Protein AF-A0A941PSD3-F1 (afdb_monomer_lite)

pLDDT: mean 79.68, std 15.0, range [38.09, 94.5]

Secondary structure (DSSP, 8-state):
---------HHHHHHHHHHHHHHHHHHHHHHHHHHHHHHSHHHHHHHHHHHHHHH-TT--STHHHHHHHHHHHHHHHHHHHHHHHHHHHHHS--TTS---S--HHHHHHHHHHHHHHHHHHHHHHHHHHHHS--S-HHHHHHHHHHHHHHHHTT-

Foldseek 3Di:
DDPPPPPDPPVVVVLQVVLLCVQLVVLVVVLVVLLCLLPDPNSLVVLLVLQLLLQDPPPPDPSNCVSLVVLLVVLQVSLVVSLVSSLCSQQDADPVRGHDNDDPCSLVVSLVSSLSSLVSSLVSVVVSCVVPVSDDPVSSVVSVVSSVVSNVVSD

Structure (mmCIF, N/CA/C/O backbone):
data_AF-A0A941PSD3-F1
#
_entry.id   AF-A0A941PSD3-F1
#
loop_
_atom_site.group_PDB
_atom_site.id
_atom_site.type_symbol
_atom_site.label_atom_id
_atom_site.label_alt_id
_atom_site.label_comp_id
_atom_site.label_asym_id
_atom_site.label_entity_id
_atom_site.label_seq_id
_atom_site.pdbx_PDB_ins_code
_atom_site.Cartn_x
_atom_site.Cartn_y
_atom_site.Cartn_z
_atom_site.occupancy
_atom_site.B_iso_or_equiv
_atom_site.auth_seq_id
_atom_site.auth_comp_id
_atom_site.auth_asym_id
_atom_site.auth_atom_id
_atom_site.pdbx_PDB_model_num
ATOM 1 N N . MET A 1 1 ? 20.210 21.361 -30.876 1.00 40.38 1 MET A N 1
ATOM 2 C CA . MET A 1 1 ? 19.978 19.902 -30.832 1.00 40.38 1 MET A CA 1
ATOM 3 C C . MET A 1 1 ? 18.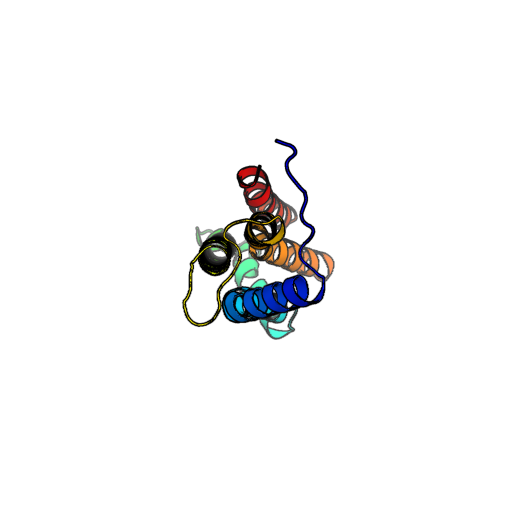615 19.694 -30.205 1.00 40.38 1 MET A C 1
ATOM 5 O O . MET A 1 1 ? 18.457 19.988 -29.030 1.00 40.38 1 MET A O 1
ATOM 9 N N . SER A 1 2 ? 17.621 19.346 -31.021 1.00 38.09 2 SER A N 1
ATOM 10 C CA . SER A 1 2 ? 16.266 19.055 -30.544 1.00 38.09 2 SER A CA 1
ATOM 11 C C . SER A 1 2 ? 16.310 17.797 -29.670 1.00 38.09 2 SER A C 1
ATOM 13 O O . SER A 1 2 ? 16.947 16.831 -30.098 1.00 38.09 2 SER A O 1
ATOM 15 N N . PRO A 1 3 ? 15.696 17.769 -28.476 1.00 47.09 3 PRO A N 1
ATOM 16 C CA . PRO A 1 3 ? 15.502 16.520 -27.768 1.00 47.09 3 PRO A CA 1
ATOM 17 C C . PRO A 1 3 ? 14.428 15.764 -28.548 1.00 47.09 3 PRO A C 1
ATOM 19 O O . PRO A 1 3 ? 13.251 16.113 -28.503 1.00 47.09 3 PRO A O 1
ATOM 22 N N . HIS A 1 4 ? 14.836 14.779 -29.343 1.00 43.97 4 HIS A N 1
ATOM 23 C CA . HIS A 1 4 ? 13.881 13.797 -29.821 1.00 43.97 4 HIS A CA 1
ATOM 24 C C . HIS A 1 4 ? 13.299 13.100 -28.589 1.00 43.97 4 HIS A C 1
ATOM 26 O O . HIS A 1 4 ? 13.976 12.317 -27.921 1.00 43.97 4 HIS A O 1
ATOM 32 N N . ASP A 1 5 ? 12.040 13.418 -28.292 1.00 48.59 5 ASP A N 1
ATOM 33 C CA . ASP A 1 5 ? 11.088 12.500 -27.676 1.00 48.59 5 ASP A CA 1
ATOM 34 C C . ASP A 1 5 ? 10.980 11.266 -28.586 1.00 48.59 5 ASP A C 1
ATOM 36 O O . ASP A 1 5 ? 10.014 11.080 -29.327 1.00 48.59 5 ASP A O 1
ATOM 40 N N . ASP A 1 6 ? 12.015 10.426 -28.574 1.00 49.94 6 ASP A N 1
ATOM 41 C CA . ASP A 1 6 ? 11.977 9.108 -29.187 1.00 49.94 6 ASP A CA 1
ATOM 42 C C . ASP A 1 6 ? 11.094 8.237 -28.297 1.00 49.94 6 ASP A C 1
ATOM 44 O O . ASP A 1 6 ? 11.550 7.520 -27.397 1.00 49.94 6 ASP A O 1
ATOM 48 N N . ALA A 1 7 ? 9.786 8.334 -28.532 1.00 56.53 7 ALA A N 1
ATOM 49 C CA . ALA A 1 7 ? 8.821 7.358 -28.072 1.00 56.53 7 ALA A CA 1
ATOM 50 C C . ALA A 1 7 ? 9.309 5.984 -28.547 1.00 56.53 7 ALA A C 1
ATOM 52 O O . ALA A 1 7 ? 9.211 5.640 -29.726 1.00 56.53 7 ALA A O 1
ATOM 53 N N . ARG A 1 8 ? 9.913 5.218 -27.627 1.00 59.81 8 ARG A N 1
ATOM 54 C CA . ARG A 1 8 ? 10.435 3.883 -27.926 1.00 59.81 8 ARG A CA 1
ATOM 55 C C . ARG A 1 8 ? 9.339 3.069 -28.611 1.00 59.81 8 ARG A C 1
ATOM 57 O O . ARG A 1 8 ? 8.188 3.127 -28.171 1.00 59.81 8 ARG A O 1
ATOM 64 N N . PRO A 1 9 ? 9.677 2.285 -29.646 1.00 66.31 9 PRO A N 1
ATOM 65 C CA . PRO A 1 9 ? 8.689 1.496 -30.363 1.00 66.31 9 PRO A CA 1
ATOM 66 C C . PRO A 1 9 ? 7.902 0.631 -29.369 1.00 66.31 9 PRO A C 1
ATOM 68 O O . PRO A 1 9 ? 8.488 0.001 -28.484 1.00 66.31 9 PRO A O 1
ATOM 71 N N . LEU A 1 10 ? 6.571 0.602 -29.515 1.00 62.09 10 LEU A N 1
ATOM 72 C CA . LEU A 1 10 ? 5.621 -0.064 -28.606 1.00 62.09 10 LEU A CA 1
ATOM 73 C C . LEU A 1 10 ? 6.066 -1.457 -28.101 1.00 62.09 10 LEU A C 1
ATOM 75 O O . LEU A 1 10 ? 5.900 -1.720 -26.908 1.00 62.09 10 LEU A O 1
ATOM 79 N N . PRO A 1 11 ? 6.683 -2.342 -28.917 1.00 73.06 11 PRO A N 1
ATOM 80 C CA . PRO A 1 11 ? 7.164 -3.643 -28.446 1.00 73.06 11 PRO A CA 1
ATOM 81 C C . PRO A 1 11 ? 8.196 -3.558 -27.310 1.00 73.06 11 PRO A C 1
ATOM 83 O O . PRO A 1 11 ? 8.239 -4.425 -26.441 1.00 73.06 11 PRO A O 1
ATOM 86 N N . HIS A 1 12 ? 9.031 -2.517 -27.298 1.00 74.50 12 HIS A N 1
ATOM 87 C CA . HIS A 1 12 ? 10.066 -2.325 -26.279 1.00 74.50 12 HIS A CA 1
ATOM 88 C C . HIS A 1 12 ? 9.468 -1.775 -24.981 1.00 74.50 12 HIS A C 1
ATOM 90 O O . HIS A 1 12 ? 9.864 -2.202 -23.900 1.00 74.50 12 HIS A O 1
ATOM 96 N N . ALA A 1 13 ? 8.457 -0.907 -25.082 1.00 72.56 13 ALA A N 1
ATOM 97 C CA . ALA A 1 13 ? 7.710 -0.423 -23.924 1.00 72.56 13 ALA A CA 1
ATOM 98 C C . ALA A 1 13 ? 6.980 -1.567 -23.194 1.00 72.56 13 ALA A C 1
ATOM 100 O O . ALA A 1 13 ? 7.014 -1.638 -21.966 1.00 72.56 13 ALA A O 1
ATOM 101 N N . TRP A 1 14 ? 6.386 -2.508 -23.938 1.00 79.00 14 TRP A N 1
ATOM 102 C CA . TRP A 1 14 ? 5.764 -3.708 -23.365 1.00 79.00 14 TRP A CA 1
ATOM 103 C C . TRP A 1 14 ? 6.774 -4.632 -22.681 1.00 79.00 14 TRP A C 1
ATOM 105 O O . TRP A 1 14 ? 6.524 -5.107 -21.572 1.00 79.00 14 TRP A O 1
ATOM 115 N N . ALA A 1 15 ? 7.931 -4.864 -23.304 1.00 82.12 15 ALA A N 1
ATOM 116 C CA . ALA A 1 15 ? 8.994 -5.665 -22.703 1.00 82.12 15 ALA A CA 1
ATOM 117 C C . ALA A 1 15 ? 9.525 -5.030 -21.404 1.00 82.12 15 ALA A C 1
ATOM 119 O O . ALA A 1 15 ? 9.693 -5.730 -20.404 1.00 82.12 15 ALA A O 1
ATOM 120 N N . ASP A 1 16 ? 9.731 -3.711 -21.387 1.00 82.06 16 ASP A N 1
ATOM 121 C CA . ASP A 1 16 ? 10.157 -2.971 -20.195 1.00 82.06 16 ASP A CA 1
ATOM 122 C C . ASP A 1 16 ? 9.085 -3.021 -19.089 1.00 82.06 16 ASP A C 1
ATOM 124 O O . ASP A 1 16 ? 9.412 -3.227 -17.918 1.00 82.06 16 ASP A O 1
ATOM 128 N N . ALA A 1 17 ? 7.799 -2.928 -19.443 1.00 81.44 17 ALA A N 1
ATOM 129 C CA . ALA A 1 17 ? 6.695 -3.074 -18.495 1.00 81.44 17 ALA A CA 1
ATOM 130 C C . ALA A 1 17 ? 6.649 -4.474 -17.861 1.00 81.44 17 ALA A C 1
ATOM 132 O O . ALA A 1 17 ? 6.508 -4.585 -16.644 1.00 81.44 17 ALA A O 1
ATOM 133 N N . LEU A 1 18 ? 6.833 -5.541 -18.649 1.00 85.38 18 LEU A N 1
ATOM 134 C CA . LEU A 1 18 ? 6.882 -6.915 -18.135 1.00 85.38 18 LEU A CA 1
ATOM 135 C C . LEU A 1 18 ? 8.086 -7.135 -17.216 1.00 85.38 18 LEU A C 1
ATOM 137 O O . LEU A 1 18 ? 7.933 -7.687 -16.129 1.00 85.38 18 LEU A O 1
ATOM 141 N N . ARG A 1 19 ? 9.277 -6.659 -17.600 1.00 86.00 19 ARG A N 1
ATOM 142 C CA . ARG A 1 19 ? 10.481 -6.742 -16.754 1.00 86.00 19 ARG A CA 1
ATOM 143 C C . ARG A 1 19 ? 10.296 -5.977 -15.447 1.00 86.00 19 ARG A C 1
ATOM 145 O O . ARG A 1 19 ? 10.628 -6.497 -14.385 1.00 86.00 19 ARG A O 1
ATOM 152 N N . GLY A 1 20 ? 9.735 -4.769 -15.518 1.00 84.88 20 GLY A N 1
ATOM 153 C CA . GLY A 1 20 ? 9.362 -3.981 -14.345 1.00 84.88 20 GLY A CA 1
ATOM 154 C C . GLY A 1 20 ? 8.362 -4.722 -13.459 1.00 84.88 20 GLY A C 1
ATOM 155 O O . GLY A 1 20 ? 8.574 -4.817 -12.254 1.00 84.88 20 GLY A O 1
ATOM 156 N N . GLY A 1 21 ? 7.327 -5.316 -14.054 1.00 85.44 21 GLY A N 1
ATOM 157 C CA . GLY A 1 21 ? 6.324 -6.118 -13.355 1.00 85.44 21 GLY A CA 1
ATOM 158 C C . GLY A 1 21 ? 6.924 -7.323 -12.628 1.00 85.44 21 GLY A C 1
ATOM 159 O O . GLY A 1 21 ? 6.668 -7.501 -11.441 1.00 85.44 21 GLY A O 1
ATOM 160 N N . VAL A 1 22 ? 7.783 -8.100 -13.296 1.00 88.25 22 VAL A N 1
ATOM 161 C CA . VAL A 1 22 ? 8.476 -9.254 -12.694 1.00 88.25 22 VAL A CA 1
ATOM 162 C C . VAL A 1 22 ? 9.335 -8.819 -11.510 1.00 88.25 22 VAL A C 1
ATOM 164 O O . VAL A 1 22 ? 9.268 -9.425 -10.443 1.00 88.25 22 VAL A O 1
ATOM 167 N N . ARG A 1 23 ? 10.108 -7.738 -11.661 1.00 88.50 23 ARG A N 1
ATOM 168 C CA . ARG A 1 23 ? 10.941 -7.213 -10.571 1.00 88.50 23 ARG A CA 1
ATOM 169 C C . ARG A 1 23 ? 10.097 -6.757 -9.380 1.00 88.50 23 ARG A C 1
ATOM 171 O O . ARG A 1 23 ? 10.475 -6.993 -8.240 1.00 88.50 23 ARG A O 1
ATOM 178 N N . LEU A 1 24 ? 8.944 -6.146 -9.635 1.00 90.75 24 LEU A N 1
ATOM 179 C CA . LEU A 1 24 ? 8.031 -5.649 -8.605 1.00 90.75 24 LEU A CA 1
ATOM 180 C C . LEU A 1 24 ? 7.096 -6.711 -8.025 1.00 90.75 24 LEU A C 1
ATOM 182 O O . LEU A 1 24 ? 6.319 -6.399 -7.122 1.00 90.75 24 LEU A O 1
ATOM 186 N N . MET A 1 25 ? 7.156 -7.952 -8.505 1.00 92.25 25 MET A N 1
ATOM 187 C CA . MET A 1 25 ? 6.226 -8.999 -8.095 1.00 92.25 25 MET A CA 1
ATOM 188 C C . MET A 1 25 ? 6.211 -9.183 -6.575 1.00 92.25 25 MET A C 1
ATOM 190 O O . MET A 1 25 ? 5.138 -9.254 -5.991 1.00 92.25 25 MET A O 1
ATOM 194 N N . PHE A 1 26 ? 7.378 -9.182 -5.924 1.00 90.56 26 PHE A N 1
ATOM 195 C CA . PHE A 1 26 ? 7.470 -9.314 -4.469 1.00 90.56 26 PHE A CA 1
ATOM 196 C C . PHE A 1 26 ? 6.824 -8.141 -3.703 1.00 90.56 26 PHE A C 1
ATOM 198 O O . PHE A 1 26 ? 5.880 -8.394 -2.954 1.00 90.56 26 PHE A O 1
ATOM 205 N N . PRO A 1 27 ? 7.244 -6.867 -3.882 1.00 92.44 27 PRO A N 1
ATOM 206 C CA . PRO A 1 27 ? 6.634 -5.754 -3.151 1.00 92.44 27 PRO A CA 1
ATOM 207 C C . PRO A 1 27 ? 5.133 -5.597 -3.439 1.00 92.44 27 PRO A C 1
ATOM 209 O O . PRO A 1 27 ? 4.363 -5.280 -2.531 1.00 92.44 27 PRO A O 1
ATOM 212 N N . LEU A 1 28 ? 4.693 -5.860 -4.675 1.00 93.00 28 LEU A N 1
ATOM 213 C CA . LEU A 1 28 ? 3.272 -5.835 -5.023 1.00 93.00 28 LEU A CA 1
ATOM 214 C C . LEU A 1 28 ? 2.506 -6.991 -4.374 1.00 93.00 28 LEU A C 1
ATOM 216 O O . LEU A 1 28 ? 1.426 -6.766 -3.836 1.00 93.00 28 LEU A O 1
ATOM 220 N N . ALA A 1 29 ? 3.062 -8.205 -4.362 1.00 93.62 29 ALA A N 1
ATOM 221 C CA . ALA A 1 29 ? 2.446 -9.349 -3.699 1.00 93.62 29 ALA A CA 1
ATOM 222 C C . ALA A 1 29 ? 2.282 -9.109 -2.194 1.00 93.62 29 ALA A C 1
ATOM 224 O O . ALA A 1 29 ? 1.227 -9.423 -1.652 1.00 93.62 29 ALA A O 1
ATOM 225 N N . SER A 1 30 ? 3.264 -8.496 -1.524 1.00 93.25 30 SER A N 1
ATOM 226 C CA . SER A 1 30 ? 3.145 -8.134 -0.105 1.00 93.25 30 SER A CA 1
ATOM 227 C C . SER A 1 30 ? 1.990 -7.161 0.153 1.00 93.25 30 SER A C 1
ATOM 229 O O . SER A 1 30 ? 1.232 -7.350 1.104 1.00 93.25 30 SER A O 1
ATOM 231 N N . LEU A 1 31 ? 1.811 -6.149 -0.706 1.00 93.12 31 LEU A N 1
ATOM 232 C CA . LEU A 1 31 ? 0.677 -5.224 -0.605 1.00 93.12 31 LEU A CA 1
ATOM 233 C C . LEU A 1 31 ? -0.659 -5.914 -0.879 1.00 93.12 31 LEU A C 1
ATOM 235 O O . LEU A 1 31 ? -1.612 -5.715 -0.130 1.00 93.12 31 LEU A O 1
ATOM 239 N N . LEU A 1 32 ? -0.739 -6.727 -1.933 1.00 94.25 32 LEU A N 1
ATOM 240 C CA . LEU A 1 32 ? -1.956 -7.460 -2.279 1.00 94.25 32 LEU A CA 1
ATOM 241 C C . LEU A 1 32 ? -2.348 -8.442 -1.177 1.00 94.25 32 LEU A C 1
ATOM 243 O O . LEU A 1 32 ? -3.527 -8.554 -0.856 1.00 94.25 32 LEU A O 1
ATOM 247 N N . LEU A 1 33 ? -1.369 -9.109 -0.567 1.00 94.50 33 LEU A N 1
ATOM 248 C CA . LEU A 1 33 ? -1.589 -10.002 0.561 1.00 94.50 33 LEU A CA 1
ATOM 249 C C . LEU A 1 33 ? -2.081 -9.229 1.786 1.00 94.50 33 LEU A C 1
ATOM 251 O O . LEU A 1 33 ? -3.062 -9.647 2.393 1.00 94.50 33 LEU A O 1
ATOM 255 N N . LEU A 1 34 ? -1.485 -8.075 2.110 1.00 92.56 34 LEU A N 1
ATOM 256 C CA . LEU A 1 34 ? -2.000 -7.201 3.167 1.00 92.56 34 LEU A CA 1
ATOM 257 C C . LEU A 1 34 ? -3.458 -6.803 2.896 1.00 92.56 34 LEU A C 1
ATOM 259 O O . LEU A 1 34 ? -4.303 -6.950 3.774 1.00 92.56 34 LEU A O 1
ATOM 263 N N . ILE A 1 35 ? -3.762 -6.312 1.691 1.00 92.81 35 ILE A N 1
ATOM 264 C CA . ILE A 1 35 ? -5.118 -5.904 1.300 1.00 92.81 35 ILE A CA 1
ATOM 265 C C . ILE A 1 35 ? -6.075 -7.095 1.427 1.00 92.81 35 ILE A C 1
ATOM 267 O O . ILE A 1 35 ? -7.109 -6.992 2.084 1.00 92.81 35 ILE A O 1
ATOM 271 N N . GLY A 1 36 ? -5.713 -8.246 0.863 1.00 93.31 36 GLY A N 1
ATOM 272 C CA . GLY A 1 36 ? -6.501 -9.472 0.950 1.00 93.31 36 GLY A CA 1
ATOM 273 C C . GLY A 1 36 ? -6.777 -9.880 2.395 1.00 93.31 36 GLY A C 1
ATOM 274 O O . GLY A 1 36 ? -7.918 -10.188 2.73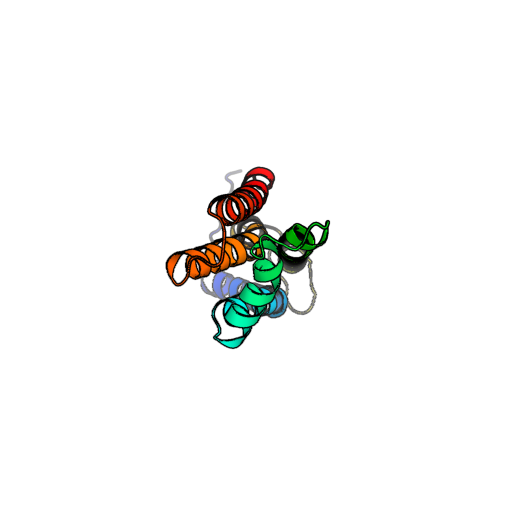5 1.00 93.31 36 GLY A O 1
ATOM 275 N N . LEU A 1 37 ? -5.770 -9.804 3.270 1.00 92.12 37 LEU A N 1
ATOM 276 C CA . LEU A 1 37 ? -5.929 -10.073 4.696 1.00 92.12 37 LEU A CA 1
ATOM 277 C C . LEU A 1 37 ? -6.882 -9.067 5.347 1.00 92.12 37 LEU A C 1
ATOM 279 O O . LEU A 1 37 ? -7.868 -9.503 5.936 1.00 92.12 37 LEU A O 1
ATOM 283 N N . ILE A 1 38 ? -6.664 -7.758 5.188 1.00 90.69 38 ILE A N 1
ATOM 284 C CA . ILE A 1 38 ? -7.512 -6.693 5.761 1.00 90.69 38 ILE A CA 1
ATOM 285 C C . ILE A 1 38 ? -8.991 -6.901 5.417 1.00 90.69 38 ILE A C 1
ATOM 287 O O . ILE A 1 38 ? -9.853 -6.733 6.280 1.00 90.69 38 ILE A O 1
ATOM 291 N N . TYR A 1 39 ? -9.291 -7.279 4.172 1.00 88.19 39 TYR A N 1
ATOM 292 C CA . TYR A 1 39 ? -10.667 -7.440 3.696 1.00 88.19 39 TYR A CA 1
ATOM 293 C C . TYR A 1 39 ? -11.228 -8.861 3.855 1.00 88.19 39 TYR A C 1
ATOM 295 O O . TYR A 1 39 ? -12.431 -9.072 3.671 1.00 88.19 39 TYR A O 1
ATOM 303 N N . SER A 1 40 ? -10.407 -9.833 4.257 1.00 93.12 40 SER A N 1
ATOM 304 C CA . SER A 1 40 ? -10.870 -11.179 4.602 1.00 93.12 40 SER A CA 1
ATOM 305 C C . SER A 1 40 ? -11.720 -11.178 5.882 1.00 93.12 40 SER A C 1
ATOM 307 O O . SER A 1 40 ? -11.712 -10.231 6.671 1.00 93.12 40 SER A O 1
ATOM 309 N N . ALA A 1 41 ? -12.486 -12.248 6.117 1.00 88.94 41 ALA A N 1
ATOM 310 C CA . ALA A 1 41 ? -13.200 -12.414 7.387 1.00 88.94 41 ALA A CA 1
ATOM 311 C C . ALA A 1 41 ? -12.219 -12.468 8.573 1.00 88.94 41 ALA A C 1
ATOM 313 O O . ALA A 1 41 ? -12.363 -11.699 9.519 1.00 88.94 41 ALA A O 1
ATOM 314 N N . GLN A 1 42 ? -11.171 -13.287 8.451 1.00 88.75 42 GLN A N 1
ATOM 315 C CA . GLN A 1 42 ? -10.169 -13.484 9.496 1.00 88.75 42 GLN A CA 1
ATOM 316 C C . GLN A 1 42 ? -9.390 -12.204 9.812 1.00 88.75 42 GLN A C 1
ATOM 318 O O . GLN A 1 42 ? -9.234 -11.849 10.976 1.00 88.75 42 GLN A O 1
ATOM 323 N N . GLY A 1 43 ? -8.930 -11.465 8.801 1.00 86.88 43 GLY A N 1
ATOM 324 C CA . GLY A 1 43 ? -8.199 -10.224 9.051 1.00 86.88 43 GLY A CA 1
ATOM 325 C C . GLY A 1 43 ? -9.082 -9.109 9.606 1.00 86.88 43 GLY A C 1
ATOM 326 O O . GLY A 1 43 ? -8.605 -8.326 10.420 1.00 86.88 43 GLY A O 1
ATOM 327 N N . ARG A 1 44 ? -10.385 -9.078 9.289 1.00 87.12 44 ARG A N 1
ATOM 328 C CA . ARG A 1 44 ? -11.332 -8.182 9.977 1.00 87.12 44 ARG A CA 1
ATOM 329 C C . ARG A 1 44 ? -11.527 -8.543 11.446 1.00 87.12 44 ARG A C 1
ATOM 331 O O . ARG A 1 44 ? -11.763 -7.640 12.244 1.00 87.12 44 ARG A O 1
ATOM 338 N N . ASP A 1 45 ? -11.444 -9.819 11.808 1.00 86.38 45 ASP A N 1
ATOM 339 C CA . ASP A 1 45 ? -11.493 -10.246 13.208 1.00 86.38 45 ASP A CA 1
ATOM 340 C C . ASP A 1 45 ? -10.196 -9.900 13.950 1.00 86.38 45 ASP A C 1
ATOM 342 O O . ASP A 1 45 ? -10.265 -9.407 15.071 1.00 86.38 45 ASP A O 1
ATOM 346 N N . VAL A 1 46 ? -9.031 -10.038 13.305 1.00 85.00 46 VAL A N 1
ATOM 347 C CA . VAL A 1 46 ? -7.736 -9.594 13.858 1.00 85.00 46 VAL A CA 1
ATOM 348 C C . VAL A 1 46 ? -7.686 -8.077 14.024 1.00 85.00 46 VAL A C 1
ATOM 350 O O . VAL A 1 46 ? -7.318 -7.594 15.090 1.00 85.00 46 VAL A O 1
ATOM 353 N N . LEU A 1 47 ? -8.088 -7.314 13.003 1.00 86.06 47 LEU A N 1
ATOM 354 C CA . LEU A 1 47 ? -8.191 -5.856 13.095 1.00 86.06 47 LEU A CA 1
ATOM 355 C C . LEU A 1 47 ? -9.140 -5.458 14.221 1.00 86.06 47 LEU A C 1
ATOM 357 O O . LEU A 1 47 ? -8.830 -4.558 14.989 1.00 86.06 47 LEU A O 1
ATOM 361 N N . ARG A 1 48 ? -10.276 -6.151 14.355 1.00 81.00 48 ARG A N 1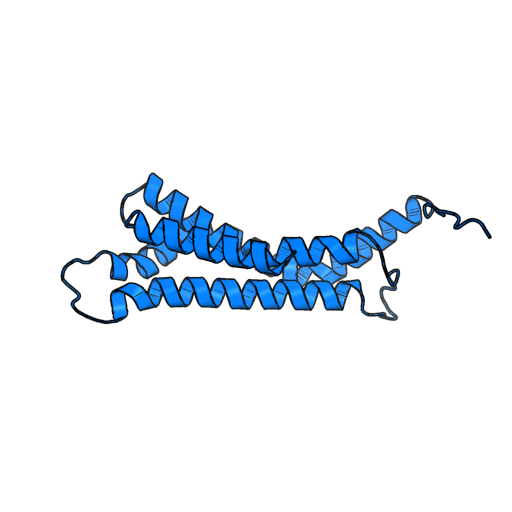
ATOM 362 C CA . ARG A 1 48 ? -11.184 -5.915 15.473 1.00 81.00 48 ARG A CA 1
ATOM 363 C C . ARG A 1 48 ? -10.496 -6.189 16.799 1.00 81.00 48 ARG A C 1
ATOM 365 O O . ARG A 1 48 ? -10.583 -5.320 17.640 1.00 81.00 48 ARG A O 1
ATOM 372 N N . ALA A 1 49 ? -9.810 -7.317 16.969 1.00 80.50 49 ALA A N 1
ATOM 373 C CA . ALA A 1 49 ? -9.107 -7.646 18.208 1.00 80.50 49 ALA A CA 1
ATOM 374 C C . ALA A 1 49 ? -8.047 -6.590 18.573 1.00 80.50 49 ALA A C 1
ATOM 376 O O . ALA A 1 49 ? -7.989 -6.135 19.711 1.00 80.50 49 ALA A O 1
ATOM 377 N N . LEU A 1 50 ? -7.264 -6.147 17.584 1.00 79.62 50 LEU A N 1
ATOM 378 C CA . LEU A 1 50 ? -6.206 -5.148 17.761 1.00 79.62 50 LEU A CA 1
ATOM 379 C C . LEU A 1 50 ? -6.726 -3.776 18.188 1.00 79.62 50 LEU A C 1
ATOM 381 O O . LEU A 1 50 ? -5.997 -3.048 18.855 1.00 79.62 50 LEU A O 1
ATOM 385 N N . VAL A 1 51 ? -7.947 -3.408 17.789 1.00 75.50 51 VAL A N 1
ATOM 386 C CA . VAL A 1 51 ? -8.528 -2.113 18.172 1.00 75.50 51 VAL A CA 1
ATOM 387 C C . VAL A 1 51 ? -9.662 -2.236 19.193 1.00 75.50 51 VAL A C 1
ATOM 389 O O . VAL A 1 51 ? -10.050 -1.247 19.795 1.00 75.50 51 VAL A O 1
ATOM 392 N N . SER A 1 52 ? -10.166 -3.435 19.490 1.00 65.06 52 SER A N 1
ATOM 393 C CA . SER A 1 52 ? -11.167 -3.641 20.542 1.00 65.06 52 SER A CA 1
ATOM 394 C C . SER A 1 52 ? -10.585 -3.462 21.938 1.00 65.06 52 SER A C 1
ATOM 396 O O . SER A 1 52 ? -11.325 -3.053 22.824 1.00 65.06 52 SER A O 1
ATOM 398 N N . ASP A 1 53 ? -9.276 -3.661 22.124 1.00 55.09 53 ASP A N 1
ATOM 399 C CA . ASP A 1 53 ? -8.586 -3.234 23.351 1.00 55.09 53 ASP A CA 1
ATOM 400 C C . ASP A 1 53 ? -8.613 -1.704 23.534 1.00 55.09 53 ASP A C 1
ATOM 402 O O . ASP A 1 53 ? -8.587 -1.226 24.665 1.00 55.09 53 ASP A O 1
ATOM 406 N N . ALA A 1 54 ? -8.763 -0.924 22.454 1.00 49.47 54 ALA A N 1
ATOM 407 C CA . ALA A 1 54 ? -8.992 0.523 22.522 1.00 49.47 54 ALA A CA 1
ATOM 408 C C . ALA A 1 54 ? -10.426 0.888 22.955 1.00 49.47 54 ALA A C 1
ATOM 410 O O . ALA A 1 54 ? -10.681 1.992 23.439 1.00 49.47 54 ALA A O 1
ATOM 411 N N . ALA A 1 55 ? -11.371 -0.046 22.799 1.00 44.12 55 ALA A N 1
ATOM 412 C CA . ALA A 1 55 ? -12.803 0.182 22.971 1.00 44.12 55 ALA A CA 1
ATOM 413 C C . ALA A 1 55 ? -13.366 -0.286 24.324 1.00 44.12 55 ALA A C 1
ATOM 415 O O . ALA A 1 55 ? -14.539 -0.023 24.597 1.00 44.12 55 ALA A O 1
ATOM 416 N N . ILE A 1 56 ? -12.581 -0.960 25.179 1.00 47.38 56 ILE A N 1
ATOM 417 C CA . ILE A 1 56 ? -13.027 -1.366 26.522 1.00 47.38 56 ILE A CA 1
ATOM 418 C C . ILE A 1 56 ? -12.899 -0.165 27.478 1.00 47.38 56 ILE A C 1
ATOM 420 O O . ILE A 1 56 ? -11.783 0.193 27.852 1.00 47.38 56 ILE A O 1
ATOM 424 N N . PRO A 1 57 ? -14.008 0.427 27.970 1.00 45.47 57 PRO A N 1
ATOM 425 C CA . PRO A 1 57 ? -13.970 1.636 28.805 1.00 45.47 57 PRO A CA 1
ATOM 426 C C . PRO A 1 57 ? -13.384 1.425 30.214 1.00 45.47 57 PRO A C 1
ATOM 428 O O . PRO A 1 57 ? -13.348 2.362 31.005 1.00 45.47 57 PRO A O 1
ATOM 431 N N . GLN A 1 58 ? -12.974 0.198 30.556 1.00 44.00 58 GLN A N 1
ATOM 432 C CA . GLN A 1 58 ? -12.491 -0.196 31.886 1.00 44.00 58 GLN A CA 1
ATOM 433 C C . GLN A 1 58 ? -11.024 -0.651 31.916 1.00 44.00 58 GLN A C 1
ATOM 435 O O . GLN A 1 58 ? -10.495 -0.891 32.999 1.00 44.00 58 GLN A O 1
ATOM 440 N N . ALA A 1 59 ? -10.335 -0.728 30.772 1.00 44.94 59 ALA A N 1
ATOM 441 C CA . ALA A 1 59 ? -8.893 -0.955 30.760 1.00 44.94 59 ALA A CA 1
ATOM 442 C C . ALA A 1 59 ? -8.176 0.386 30.982 1.00 44.94 59 ALA A C 1
ATOM 444 O O . ALA A 1 59 ? -7.723 1.045 30.050 1.00 44.94 59 ALA A O 1
ATOM 445 N N . ALA A 1 60 ? -8.117 0.821 32.239 1.00 41.75 60 ALA A N 1
ATOM 446 C CA . ALA A 1 60 ? -7.220 1.883 32.669 1.00 41.75 60 ALA A CA 1
ATOM 447 C C . ALA A 1 60 ? -5.763 1.423 32.459 1.00 41.75 60 ALA A C 1
ATOM 449 O O . ALA A 1 60 ? -5.172 0.797 33.334 1.00 41.75 60 ALA A O 1
ATOM 450 N N . GLY A 1 61 ? -5.198 1.678 31.278 1.00 50.03 61 GLY A N 1
ATOM 451 C CA . GLY A 1 61 ? -3.797 1.383 30.983 1.00 50.03 61 GLY A CA 1
ATOM 452 C C . GLY A 1 61 ? -3.388 1.685 29.541 1.00 50.03 61 GLY A C 1
ATOM 453 O O . GLY A 1 61 ? -4.211 1.662 28.627 1.00 50.03 61 GLY A O 1
ATOM 454 N N . ASP A 1 62 ? -2.085 1.913 29.346 1.00 53.78 62 ASP A N 1
ATOM 455 C CA . ASP A 1 62 ? -1.384 2.226 28.083 1.00 53.78 62 ASP A CA 1
ATOM 456 C C . ASP A 1 62 ? -1.658 1.260 26.904 1.00 53.78 62 ASP A C 1
ATOM 458 O O . ASP A 1 62 ? -1.251 1.510 25.768 1.00 53.78 62 ASP A O 1
ATOM 462 N N . HIS A 1 63 ? -2.353 0.146 27.138 1.00 51.69 63 HIS A N 1
ATOM 463 C CA . HIS A 1 63 ? -2.623 -0.900 26.150 1.00 51.69 63 HIS A CA 1
ATOM 464 C C . HIS A 1 63 ? -3.716 -0.535 25.135 1.00 51.69 63 HIS A C 1
ATOM 466 O O . HIS A 1 63 ? -3.654 -1.009 24.002 1.00 51.69 63 HIS A O 1
ATOM 472 N N . ALA A 1 64 ? -4.639 0.372 25.479 1.00 53.62 64 ALA A N 1
ATOM 473 C CA . ALA A 1 64 ? -5.725 0.798 24.590 1.00 53.62 64 ALA A CA 1
ATOM 474 C C . ALA A 1 64 ? -5.216 1.404 23.264 1.00 53.62 64 ALA A C 1
ATOM 476 O O . ALA A 1 64 ? -5.767 1.149 22.199 1.00 53.62 64 ALA A O 1
ATOM 477 N N . TYR A 1 65 ? -4.110 2.154 23.295 1.00 64.81 65 TYR A N 1
ATOM 478 C CA . TYR A 1 65 ? -3.511 2.735 22.086 1.00 64.81 65 TYR A CA 1
ATOM 479 C C . TYR A 1 65 ? -2.425 1.859 21.458 1.00 64.81 65 TYR A C 1
ATOM 481 O O . TYR A 1 65 ? -2.064 2.075 20.300 1.00 64.81 65 TYR A O 1
ATOM 489 N N . ALA A 1 66 ? -1.910 0.860 22.179 1.00 74.38 66 ALA A N 1
ATOM 490 C CA . ALA A 1 66 ? -0.778 0.058 21.732 1.00 74.38 66 ALA A CA 1
ATOM 491 C C . ALA A 1 66 ? -1.083 -0.708 20.434 1.00 74.38 66 ALA A C 1
ATOM 493 O O . ALA A 1 66 ? -0.253 -0.720 19.527 1.00 74.38 66 ALA A O 1
ATOM 494 N N . GLY A 1 67 ? -2.287 -1.279 20.304 1.00 80.75 67 GLY A N 1
ATOM 495 C CA . GLY A 1 67 ? -2.699 -2.023 19.108 1.00 80.75 67 GLY A CA 1
ATOM 496 C C . GLY A 1 67 ? -2.842 -1.143 17.862 1.00 80.75 67 GLY A C 1
ATOM 497 O O . GLY A 1 67 ? -2.324 -1.485 16.796 1.00 80.75 67 GLY A O 1
ATOM 498 N N . LEU A 1 68 ? -3.467 0.033 18.000 1.00 83.81 68 LEU A N 1
ATOM 499 C CA . LEU A 1 68 ? -3.583 0.999 16.904 1.00 83.81 68 LEU A CA 1
ATOM 500 C C . LEU A 1 68 ? -2.209 1.550 16.506 1.00 83.81 68 LEU A C 1
ATOM 502 O O . LEU A 1 68 ? -1.880 1.570 15.323 1.00 83.81 68 LEU A O 1
ATOM 506 N N . ILE A 1 69 ? -1.385 1.955 17.476 1.00 86.69 69 ILE A N 1
ATOM 507 C CA . ILE A 1 69 ? -0.030 2.463 17.218 1.00 86.69 69 ILE A CA 1
ATOM 508 C C . ILE A 1 69 ? 0.816 1.397 16.522 1.00 86.69 69 ILE A C 1
ATOM 510 O O . ILE A 1 69 ? 1.469 1.700 15.523 1.00 86.69 69 ILE A O 1
ATOM 514 N N . PHE A 1 70 ? 0.772 0.150 16.998 1.00 88.06 70 PHE A N 1
ATOM 515 C CA . PHE A 1 70 ? 1.466 -0.969 16.369 1.00 88.06 70 PHE A CA 1
ATOM 516 C C . PHE A 1 70 ? 1.027 -1.150 14.915 1.00 88.06 70 PHE A C 1
ATOM 518 O O . PHE A 1 70 ? 1.872 -1.262 14.028 1.00 88.06 70 PHE A O 1
ATOM 525 N N . LEU A 1 71 ? -0.280 -1.116 14.647 1.00 89.94 71 LEU A N 1
ATOM 526 C CA . LEU A 1 71 ? -0.819 -1.250 13.297 1.00 89.94 71 LEU A CA 1
ATOM 527 C C . LEU A 1 71 ? -0.365 -0.105 12.378 1.00 89.94 71 LEU A C 1
ATOM 529 O O . LEU A 1 71 ? 0.052 -0.349 11.243 1.00 89.94 71 LEU A O 1
ATOM 533 N N . LEU A 1 72 ? -0.402 1.140 12.863 1.00 90.75 72 LEU A N 1
ATOM 534 C CA . LEU A 1 72 ? 0.055 2.310 12.111 1.00 90.75 72 LEU A CA 1
ATOM 535 C C . LEU A 1 72 ? 1.564 2.236 11.834 1.00 90.75 72 LEU A C 1
ATOM 537 O O . LEU A 1 72 ? 1.981 2.432 10.689 1.00 90.75 72 LEU A O 1
ATOM 541 N N . ALA A 1 73 ? 2.371 1.862 12.827 1.00 91.44 73 ALA A N 1
ATOM 542 C CA . ALA A 1 73 ? 3.812 1.676 12.682 1.00 91.44 73 ALA A CA 1
ATOM 543 C C . ALA A 1 73 ? 4.155 0.538 11.706 1.00 91.44 73 ALA A C 1
ATOM 545 O O . ALA A 1 73 ? 4.986 0.719 10.816 1.00 91.44 73 ALA A O 1
ATOM 546 N N . ALA A 1 74 ? 3.475 -0.607 11.808 1.00 92.19 74 ALA A N 1
ATOM 547 C CA . ALA A 1 74 ? 3.642 -1.731 10.891 1.00 92.19 74 ALA A CA 1
ATOM 548 C C . ALA A 1 74 ? 3.258 -1.347 9.453 1.00 92.19 74 ALA A C 1
ATOM 550 O O . ALA A 1 74 ? 3.980 -1.673 8.509 1.00 92.19 74 ALA A O 1
ATOM 551 N N . SER A 1 75 ? 2.164 -0.594 9.281 1.00 94.12 75 SER A N 1
ATOM 552 C CA . SER A 1 75 ? 1.750 -0.090 7.968 1.00 94.12 75 SER A CA 1
ATOM 553 C C . SER A 1 75 ? 2.795 0.850 7.362 1.00 94.12 75 SER A C 1
ATOM 555 O O . SER A 1 75 ? 3.097 0.736 6.177 1.00 94.12 75 SER A O 1
ATOM 557 N N . ALA A 1 76 ? 3.403 1.720 8.175 1.00 92.50 76 ALA A N 1
ATOM 558 C CA . ALA A 1 76 ? 4.472 2.619 7.760 1.00 92.50 76 ALA A CA 1
ATOM 559 C C . ALA A 1 76 ? 5.742 1.863 7.368 1.00 92.50 76 ALA A C 1
ATOM 561 O O . ALA A 1 76 ? 6.302 2.133 6.306 1.00 92.50 76 ALA A O 1
ATOM 562 N N . ALA A 1 77 ? 6.166 0.895 8.185 1.00 94.00 77 ALA A N 1
ATOM 563 C CA . ALA A 1 77 ? 7.322 0.055 7.898 1.00 94.00 77 ALA A CA 1
ATOM 564 C C . ALA A 1 77 ? 7.147 -0.671 6.559 1.00 94.00 77 ALA A C 1
ATOM 566 O O . ALA A 1 77 ? 7.994 -0.536 5.678 1.00 94.00 77 ALA A O 1
ATOM 567 N N . LEU A 1 78 ? 6.006 -1.341 6.356 1.00 93.50 78 LEU A N 1
ATOM 568 C CA . LEU A 1 78 ? 5.706 -2.010 5.093 1.00 93.50 78 LEU A CA 1
ATOM 569 C C . LEU A 1 78 ? 5.696 -1.027 3.918 1.00 93.50 78 LEU A C 1
ATOM 571 O O . LEU A 1 78 ? 6.287 -1.313 2.880 1.00 93.50 78 LEU A O 1
ATOM 575 N N . SER A 1 79 ? 5.061 0.135 4.072 1.00 93.25 79 SER A N 1
ATOM 576 C CA . SER A 1 79 ? 4.994 1.139 3.007 1.00 93.25 79 SER A CA 1
ATOM 577 C C . SER A 1 79 ? 6.370 1.661 2.600 1.00 93.25 79 SER A C 1
ATOM 579 O O . SER A 1 79 ? 6.654 1.803 1.410 1.00 93.25 79 SER A O 1
ATOM 581 N N . LEU A 1 80 ? 7.242 1.929 3.576 1.00 92.06 80 LEU A N 1
ATOM 582 C CA . LEU A 1 80 ? 8.615 2.367 3.332 1.00 92.06 80 LEU A CA 1
ATOM 583 C C . LEU A 1 80 ? 9.444 1.256 2.688 1.00 92.06 80 LEU A C 1
ATOM 585 O O . LEU A 1 80 ? 10.161 1.528 1.725 1.00 92.06 80 LEU A O 1
ATOM 589 N N . SER A 1 81 ? 9.309 0.011 3.155 1.00 93.56 81 SER A N 1
ATOM 590 C CA . SER A 1 81 ? 9.967 -1.151 2.552 1.00 93.56 81 SER A CA 1
ATOM 591 C C . SER A 1 81 ? 9.541 -1.345 1.100 1.00 93.56 81 SER A C 1
ATOM 593 O O . SER A 1 81 ? 10.394 -1.478 0.227 1.00 93.56 81 SER A O 1
ATOM 595 N N . VAL A 1 82 ? 8.237 -1.303 0.818 1.00 93.44 82 VAL A N 1
ATOM 596 C CA . VAL A 1 82 ? 7.689 -1.444 -0.535 1.00 93.44 82 VAL A CA 1
ATOM 597 C C . VAL A 1 82 ? 8.150 -0.301 -1.432 1.00 93.44 82 VAL A C 1
ATOM 599 O O . VAL A 1 82 ? 8.589 -0.550 -2.554 1.00 93.44 82 VAL A O 1
ATOM 602 N N . TRP A 1 83 ? 8.090 0.942 -0.955 1.00 92.44 83 TRP A N 1
ATOM 603 C CA . TRP A 1 83 ? 8.568 2.105 -1.698 1.00 92.44 83 TRP A CA 1
ATOM 604 C C . TRP A 1 83 ? 10.049 1.993 -2.046 1.00 92.44 83 TRP A C 1
ATOM 606 O O . TRP A 1 83 ? 10.420 2.141 -3.212 1.00 92.44 83 TRP A O 1
ATOM 616 N N . TYR A 1 84 ? 10.889 1.715 -1.048 1.00 90.69 84 TYR A N 1
ATOM 617 C CA . TYR A 1 84 ? 12.332 1.645 -1.228 1.00 90.69 84 TYR A CA 1
ATOM 618 C C . TYR A 1 84 ? 12.726 0.473 -2.130 1.00 90.69 84 TYR A C 1
ATOM 620 O O . TYR A 1 84 ? 13.484 0.664 -3.081 1.00 90.69 84 TYR A O 1
ATOM 628 N N . ALA A 1 85 ? 12.141 -0.708 -1.904 1.00 91.25 85 ALA A N 1
ATOM 629 C CA . ALA A 1 85 ? 12.347 -1.874 -2.755 1.00 91.25 85 ALA A CA 1
ATOM 630 C C . ALA A 1 85 ? 11.920 -1.586 -4.197 1.00 91.25 85 ALA A C 1
ATOM 632 O O . ALA A 1 85 ? 12.692 -1.831 -5.117 1.00 91.25 85 ALA A O 1
ATOM 633 N N . SER A 1 86 ? 10.737 -1.003 -4.405 1.00 90.69 86 SER A N 1
ATOM 634 C CA . SER A 1 86 ? 10.233 -0.680 -5.745 1.00 90.69 86 SER A CA 1
ATOM 635 C C . SER A 1 86 ? 11.114 0.339 -6.458 1.00 90.69 86 SER A C 1
ATOM 637 O O . SER A 1 86 ? 11.412 0.173 -7.638 1.00 90.69 86 SER A O 1
ATOM 639 N N . ARG A 1 87 ? 11.579 1.373 -5.745 1.00 89.25 87 ARG A N 1
ATOM 640 C CA . ARG A 1 87 ? 12.512 2.363 -6.291 1.00 89.25 87 ARG A CA 1
ATOM 641 C C . ARG A 1 87 ? 13.806 1.690 -6.729 1.00 89.25 87 ARG A C 1
ATOM 643 O O . ARG A 1 87 ? 14.201 1.849 -7.876 1.00 89.25 87 ARG A O 1
ATOM 650 N N . TRP A 1 88 ? 14.422 0.908 -5.846 1.00 88.38 88 TRP A N 1
ATOM 651 C CA . TRP A 1 88 ? 15.670 0.215 -6.146 1.00 88.38 88 TRP A CA 1
ATOM 652 C C . TRP A 1 88 ? 15.509 -0.769 -7.311 1.00 88.38 88 TRP A C 1
ATOM 654 O O . TRP A 1 88 ? 16.277 -0.718 -8.265 1.00 88.38 88 TRP A O 1
ATOM 664 N N . LEU A 1 89 ? 14.467 -1.601 -7.294 1.00 89.56 89 LEU A N 1
ATOM 665 C CA . LEU A 1 89 ? 14.190 -2.601 -8.326 1.00 89.56 89 LEU A CA 1
ATOM 666 C C . LEU A 1 89 ? 13.895 -1.984 -9.694 1.00 89.56 89 LEU A C 1
ATOM 668 O O . LEU A 1 89 ? 14.213 -2.596 -10.707 1.00 89.56 89 LEU A O 1
ATOM 672 N N . LEU A 1 90 ? 13.309 -0.790 -9.762 1.00 87.25 90 LEU A N 1
ATOM 673 C CA . LEU A 1 90 ? 13.028 -0.124 -11.035 1.00 87.25 90 LEU A CA 1
ATOM 674 C C . LEU A 1 90 ? 14.214 0.668 -11.592 1.00 87.25 90 LEU A C 1
ATOM 676 O O . LEU A 1 90 ? 14.262 0.879 -12.800 1.00 87.25 90 LEU A O 1
ATOM 680 N N . THR A 1 91 ? 15.169 1.079 -10.752 1.00 83.38 91 THR A N 1
ATOM 681 C CA . THR A 1 91 ? 16.343 1.859 -11.185 1.00 83.38 91 THR A CA 1
ATOM 682 C C . THR A 1 91 ? 17.633 1.044 -11.263 1.00 83.38 91 THR A C 1
ATOM 684 O O . THR A 1 91 ? 18.575 1.453 -11.938 1.00 83.38 91 THR A O 1
ATOM 687 N N . ALA A 1 92 ? 17.713 -0.098 -10.575 1.00 82.19 92 ALA A N 1
ATOM 688 C CA . ALA A 1 92 ? 18.901 -0.941 -10.577 1.00 82.19 92 ALA A CA 1
ATOM 689 C C . ALA A 1 92 ? 19.128 -1.563 -11.961 1.00 82.19 92 ALA A C 1
ATOM 691 O O . ALA A 1 92 ? 18.227 -2.158 -12.564 1.00 82.19 92 ALA A O 1
ATOM 692 N N . GLN A 1 93 ? 20.360 -1.475 -12.453 1.00 80.19 93 GLN A N 1
ATOM 693 C CA . GLN A 1 93 ? 20.768 -2.185 -13.658 1.00 80.19 93 GLN A CA 1
ATOM 694 C C . GLN A 1 93 ? 21.061 -3.641 -13.289 1.00 80.19 93 GLN A C 1
ATOM 696 O O . GLN A 1 93 ? 21.999 -3.926 -12.552 1.00 80.19 93 GLN A O 1
ATOM 701 N N . MET A 1 94 ? 20.225 -4.564 -13.769 1.00 76.88 94 MET A N 1
ATOM 702 C CA . MET A 1 94 ? 20.403 -6.003 -13.561 1.00 76.88 94 MET A CA 1
ATOM 703 C C . MET A 1 94 ? 20.663 -6.648 -14.911 1.00 76.88 94 MET A C 1
ATOM 705 O O . MET A 1 94 ? 19.834 -6.517 -15.814 1.00 76.88 94 MET A O 1
ATOM 709 N N . ALA A 1 95 ? 21.779 -7.370 -15.022 1.00 74.00 95 ALA A N 1
ATOM 710 C CA . ALA A 1 95 ? 22.207 -8.014 -16.262 1.00 74.00 95 ALA A CA 1
ATOM 711 C C . ALA A 1 95 ? 21.123 -8.930 -16.863 1.00 74.00 95 ALA A C 1
ATOM 713 O O . ALA A 1 95 ? 20.962 -8.977 -18.077 1.00 74.00 95 ALA A O 1
ATOM 714 N N . ALA A 1 96 ? 20.330 -9.597 -16.016 1.00 72.44 96 ALA A N 1
ATOM 715 C CA . ALA A 1 96 ? 19.277 -10.513 -16.453 1.00 72.44 96 ALA A CA 1
ATOM 716 C C . ALA A 1 96 ? 17.989 -9.824 -16.957 1.00 72.44 96 ALA A C 1
ATOM 718 O O . ALA A 1 96 ? 17.213 -10.443 -17.679 1.00 72.44 96 ALA A O 1
ATOM 719 N N . LEU A 1 97 ? 17.716 -8.570 -16.573 1.00 73.69 97 LEU A N 1
ATOM 720 C CA . LEU A 1 97 ? 16.431 -7.901 -16.841 1.00 73.69 97 LEU A CA 1
ATOM 721 C C . LEU A 1 97 ? 16.611 -6.397 -17.110 1.00 73.69 97 LEU A C 1
ATOM 723 O O . LEU A 1 97 ? 16.000 -5.612 -16.395 1.00 73.69 97 LEU A O 1
ATOM 727 N N . PRO A 1 98 ? 17.442 -5.942 -18.060 1.00 78.06 98 PRO A N 1
ATOM 728 C CA . PRO A 1 98 ? 17.786 -4.523 -18.192 1.00 78.06 98 PRO A CA 1
ATOM 729 C C . PRO A 1 98 ? 16.543 -3.634 -18.356 1.00 78.06 98 PRO A C 1
ATOM 731 O O . PRO A 1 98 ? 15.619 -3.971 -19.104 1.00 78.06 98 PRO A O 1
ATOM 734 N N . LEU A 1 99 ? 16.539 -2.506 -17.639 1.00 77.88 99 LEU A N 1
ATOM 735 C CA . LEU A 1 99 ? 15.494 -1.482 -17.679 1.00 77.88 99 LEU A CA 1
ATOM 736 C C . LEU A 1 99 ? 16.116 -0.111 -17.984 1.00 77.88 99 LEU A C 1
ATOM 738 O O . LEU A 1 99 ? 17.258 0.149 -17.586 1.00 77.88 99 LEU A O 1
ATOM 742 N N . PRO A 1 100 ? 15.381 0.790 -18.662 1.00 75.06 100 PRO A N 1
ATOM 743 C CA . PRO A 1 100 ? 15.812 2.173 -18.818 1.00 75.06 100 PRO A CA 1
ATOM 744 C C . PRO A 1 100 ? 16.092 2.825 -17.464 1.00 75.06 100 PRO A C 1
ATOM 746 O O . PRO A 1 100 ? 15.351 2.627 -16.504 1.00 75.06 100 PRO A O 1
ATOM 749 N N . ALA A 1 101 ? 17.147 3.641 -17.416 1.00 65.56 101 ALA A N 1
ATOM 750 C CA . ALA A 1 101 ? 17.584 4.315 -16.197 1.00 65.56 101 ALA A CA 1
ATOM 751 C C . ALA A 1 101 ? 16.545 5.308 -15.636 1.00 65.56 101 ALA A C 1
ATOM 753 O O . ALA A 1 101 ? 16.542 5.565 -14.434 1.00 65.56 101 ALA A O 1
ATOM 754 N N . ALA A 1 102 ? 15.666 5.856 -16.483 1.00 70.19 102 ALA A N 1
ATOM 755 C CA . ALA A 1 102 ? 14.645 6.814 -16.077 1.00 70.19 102 ALA A CA 1
ATOM 756 C C . ALA A 1 102 ? 13.405 6.748 -16.979 1.00 70.19 102 ALA A C 1
ATOM 758 O O . ALA A 1 102 ? 13.506 6.535 -18.187 1.00 70.19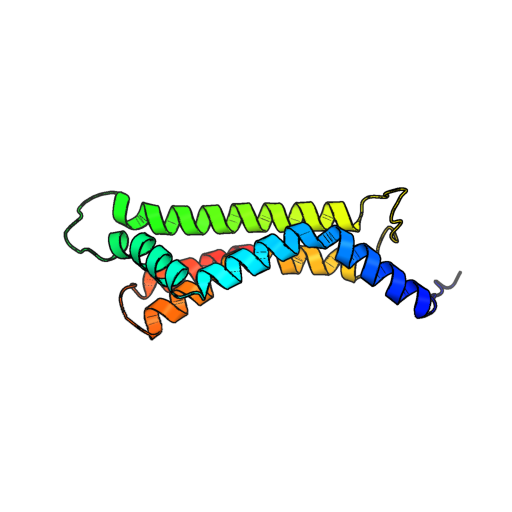 102 ALA A O 1
ATOM 759 N N . GLY A 1 103 ? 12.240 6.957 -16.369 1.00 77.25 103 GLY A N 1
ATOM 760 C CA . GLY A 1 103 ? 10.949 7.059 -17.034 1.00 77.25 103 GLY A CA 1
ATOM 761 C C . GLY A 1 103 ? 9.836 7.375 -16.027 1.00 77.25 103 GLY A C 1
ATOM 762 O O . GLY A 1 103 ? 10.037 7.235 -14.815 1.00 77.25 103 GLY A O 1
ATOM 763 N N . PRO A 1 104 ? 8.654 7.809 -16.501 1.00 80.81 104 PRO A N 1
ATOM 764 C CA . PRO A 1 104 ? 7.566 8.248 -15.630 1.00 80.81 104 PRO A CA 1
ATOM 765 C C . PRO A 1 104 ? 7.105 7.135 -14.682 1.00 80.81 104 PRO A C 1
ATOM 767 O O . PRO A 1 104 ? 6.846 7.392 -13.510 1.00 80.81 104 PRO A O 1
ATOM 770 N N . TRP A 1 105 ? 7.071 5.885 -15.144 1.00 77.94 105 TRP A N 1
ATOM 771 C CA . TRP A 1 105 ? 6.686 4.738 -14.322 1.00 77.94 105 TRP A CA 1
ATOM 772 C C . TRP A 1 105 ? 7.673 4.474 -13.178 1.00 77.94 105 TRP A C 1
ATOM 774 O O . TRP A 1 105 ? 7.263 4.294 -12.033 1.00 77.94 105 TRP A O 1
ATOM 784 N N . GLN A 1 106 ? 8.976 4.524 -13.469 1.00 83.75 106 GLN A N 1
ATOM 785 C CA . GLN A 1 106 ? 10.052 4.336 -12.494 1.00 83.75 106 GLN A CA 1
ATOM 786 C C . GLN A 1 106 ? 10.023 5.412 -11.399 1.00 83.75 106 GLN A C 1
ATOM 788 O O . GLN A 1 106 ? 10.424 5.154 -10.265 1.00 83.75 106 GLN A O 1
ATOM 793 N N . THR A 1 107 ? 9.528 6.611 -11.721 1.00 83.62 107 THR A N 1
ATOM 794 C CA . THR A 1 107 ? 9.403 7.724 -10.774 1.00 83.62 107 THR A CA 1
ATOM 795 C C . THR A 1 107 ? 8.095 7.688 -9.988 1.00 83.62 107 THR A C 1
ATOM 797 O O . THR A 1 107 ? 8.115 7.799 -8.761 1.00 83.62 107 THR A O 1
ATOM 800 N N . TRP A 1 108 ? 6.958 7.554 -10.670 1.00 85.75 108 TRP A N 1
ATOM 801 C CA . TRP A 1 108 ? 5.641 7.719 -10.057 1.00 85.75 108 TRP A CA 1
ATOM 802 C C . TRP A 1 108 ? 5.161 6.473 -9.329 1.00 85.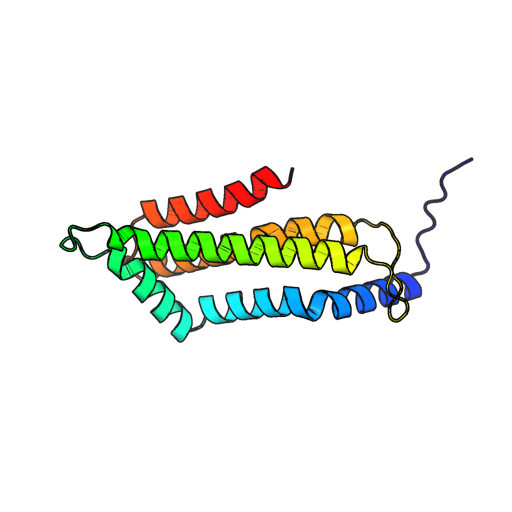75 108 TRP A C 1
ATOM 804 O O . TRP A 1 108 ? 4.578 6.603 -8.254 1.00 85.75 108 TRP A O 1
ATOM 814 N N . LEU A 1 109 ? 5.439 5.272 -9.844 1.00 88.44 109 LEU A N 1
ATOM 815 C CA . LEU A 1 109 ? 4.931 4.059 -9.214 1.00 88.44 109 LEU A CA 1
ATOM 816 C C . LEU A 1 109 ? 5.443 3.896 -7.776 1.00 88.44 109 LEU A C 1
ATOM 818 O O . LEU A 1 109 ? 4.605 3.735 -6.891 1.00 88.44 109 LEU A O 1
ATOM 822 N N . PRO A 1 110 ? 6.756 3.993 -7.472 1.00 88.62 110 PRO A N 1
ATOM 823 C CA . PRO A 1 110 ? 7.207 3.875 -6.089 1.00 88.62 110 PRO A CA 1
ATOM 824 C C . PRO A 1 110 ? 6.548 4.917 -5.177 1.00 88.62 110 PRO A C 1
ATOM 826 O O . PRO A 1 110 ? 6.182 4.593 -4.049 1.00 88.62 110 PRO A O 1
ATOM 829 N N . ARG A 1 111 ? 6.356 6.154 -5.661 1.00 87.06 111 ARG A N 1
ATOM 830 C CA . ARG A 1 111 ? 5.683 7.220 -4.897 1.00 87.06 111 ARG A CA 1
ATOM 831 C C . ARG A 1 111 ? 4.245 6.842 -4.548 1.00 87.06 111 ARG A C 1
ATOM 833 O O . ARG A 1 111 ? 3.835 7.062 -3.414 1.00 87.06 111 ARG A O 1
ATOM 840 N N . VAL A 1 112 ? 3.521 6.233 -5.490 1.00 88.31 112 VAL A N 1
ATOM 841 C CA . VAL A 1 112 ? 2.158 5.735 -5.262 1.00 88.31 112 VAL A CA 1
ATOM 842 C C . VAL A 1 112 ? 2.143 4.588 -4.255 1.00 88.31 112 VAL A C 1
ATOM 844 O O . VAL A 1 112 ? 1.381 4.602 -3.291 1.00 88.31 112 VAL A O 1
ATOM 847 N N . LEU A 1 113 ? 3.037 3.612 -4.422 1.00 89.44 113 LEU A N 1
ATOM 848 C CA . LEU A 1 113 ? 3.101 2.453 -3.531 1.00 89.44 113 LEU A CA 1
ATOM 849 C C . LEU A 1 113 ? 3.437 2.837 -2.082 1.00 89.44 113 LEU A C 1
ATOM 851 O O . LEU A 1 113 ? 3.019 2.150 -1.152 1.00 89.44 113 LEU A O 1
ATOM 855 N N . ARG A 1 114 ? 4.124 3.964 -1.876 1.00 87.56 114 ARG A N 1
ATOM 856 C CA . ARG A 1 114 ? 4.496 4.474 -0.553 1.00 87.56 114 ARG A CA 1
ATOM 857 C C . ARG A 1 114 ? 3.316 4.851 0.341 1.00 87.56 114 ARG A C 1
ATOM 859 O O . ARG A 1 114 ? 3.502 4.912 1.551 1.00 87.56 114 ARG A O 1
ATOM 866 N N . PHE A 1 115 ? 2.123 5.111 -0.186 1.00 89.69 115 PHE A N 1
ATOM 867 C CA . PHE A 1 115 ? 0.945 5.383 0.652 1.00 89.69 115 PHE A CA 1
ATOM 868 C C . PHE A 1 115 ? -0.067 4.230 0.663 1.00 89.69 115 PHE A C 1
ATOM 870 O O . PHE A 1 115 ? -1.057 4.295 1.389 1.00 89.69 115 PHE A O 1
ATOM 877 N N . ALA A 1 116 ? 0.180 3.161 -0.100 1.00 91.06 116 ALA A N 1
ATOM 878 C CA . ALA A 1 116 ? -0.789 2.092 -0.311 1.00 91.06 116 ALA A CA 1
ATOM 879 C C . ALA A 1 116 ? -1.145 1.345 0.984 1.00 91.06 116 ALA A C 1
ATOM 881 O O . ALA A 1 116 ? -2.325 1.136 1.259 1.00 91.06 116 ALA A O 1
ATOM 882 N N . ALA A 1 117 ? -0.151 0.978 1.800 1.00 92.94 117 ALA A N 1
ATOM 883 C CA . ALA A 1 117 ? -0.397 0.236 3.037 1.00 92.94 117 ALA A CA 1
ATOM 884 C C . ALA A 1 117 ? -1.123 1.077 4.114 1.00 92.94 117 ALA A C 1
ATOM 886 O O . ALA A 1 117 ? -2.163 0.621 4.595 1.00 92.94 117 ALA A O 1
ATOM 887 N N . PRO A 1 118 ? -0.679 2.307 4.458 1.00 93.75 118 PRO A N 1
ATOM 888 C CA . PRO A 1 118 ? -1.408 3.189 5.372 1.00 93.75 118 PRO A CA 1
ATOM 889 C C . PRO A 1 118 ? -2.844 3.469 4.921 1.00 93.75 118 PRO A C 1
ATOM 891 O O . PRO A 1 118 ? -3.766 3.428 5.734 1.00 93.75 118 PRO A O 1
ATOM 894 N N . LEU A 1 119 ? -3.054 3.697 3.619 1.00 93.75 119 LEU A N 1
ATOM 895 C CA . LEU A 1 119 ? -4.388 3.932 3.073 1.00 93.75 119 LEU A CA 1
ATOM 896 C C . LEU A 1 119 ? -5.273 2.683 3.175 1.00 93.75 119 LEU A C 1
ATOM 898 O O . LEU A 1 119 ? -6.426 2.789 3.586 1.00 93.75 119 LEU A O 1
ATOM 902 N N . ALA A 1 120 ? -4.746 1.499 2.852 1.00 93.50 120 ALA A N 1
ATOM 903 C CA . ALA A 1 120 ? -5.488 0.245 2.976 1.00 93.50 120 ALA A CA 1
ATOM 904 C C . ALA A 1 120 ? -5.939 -0.015 4.422 1.00 93.50 120 ALA A C 1
ATOM 906 O O . ALA A 1 120 ? -7.074 -0.436 4.639 1.00 93.50 120 ALA A O 1
ATOM 907 N N . ILE A 1 121 ? -5.083 0.287 5.403 1.00 92.75 121 ILE A N 1
ATOM 908 C CA . ILE A 1 121 ? -5.415 0.193 6.829 1.00 92.75 121 ILE A CA 1
ATOM 909 C C . ILE A 1 121 ? -6.490 1.207 7.219 1.00 92.75 121 ILE A C 1
ATOM 911 O O . ILE A 1 121 ? -7.477 0.823 7.845 1.00 92.75 121 ILE A O 1
ATOM 915 N N . ALA A 1 122 ? -6.347 2.474 6.821 1.00 92.88 122 ALA A N 1
ATOM 916 C CA . ALA A 1 122 ? -7.334 3.510 7.118 1.00 92.88 122 ALA A CA 1
ATOM 917 C C . ALA A 1 122 ? -8.719 3.158 6.551 1.00 92.88 122 ALA A C 1
ATOM 919 O O . ALA A 1 122 ? -9.723 3.239 7.260 1.00 92.88 122 ALA A O 1
ATOM 920 N N . LEU A 1 123 ? -8.771 2.677 5.304 1.00 93.00 123 LEU A N 1
ATOM 921 C CA . LEU A 1 123 ? -10.003 2.185 4.688 1.00 93.00 123 LEU A CA 1
ATOM 922 C C . LEU A 1 123 ? -10.543 0.947 5.416 1.00 93.00 123 LEU A C 1
ATOM 924 O O . LEU A 1 123 ? -11.735 0.890 5.710 1.00 93.00 123 LEU A O 1
ATOM 928 N N . GLY A 1 124 ? -9.686 -0.012 5.777 1.00 90.44 124 GLY A N 1
ATOM 929 C CA . GLY A 1 124 ? -10.069 -1.188 6.561 1.00 90.44 124 GLY A CA 1
ATOM 930 C C . GLY A 1 124 ? -10.747 -0.813 7.882 1.00 90.44 124 GLY A C 1
ATOM 931 O O . GLY A 1 124 ? -11.850 -1.282 8.168 1.00 90.44 124 GLY A O 1
ATOM 932 N N . LEU A 1 125 ? -10.153 0.107 8.644 1.00 89.81 125 LEU A N 1
ATOM 933 C CA . LEU A 1 125 ? -10.717 0.622 9.895 1.00 89.81 125 LEU A CA 1
ATOM 934 C C . LEU A 1 125 ? -12.023 1.396 9.668 1.00 89.81 125 LEU A C 1
ATOM 936 O O . LEU A 1 125 ? -12.988 1.199 10.403 1.00 89.81 125 LEU A O 1
ATOM 940 N N . ALA A 1 126 ? -12.109 2.207 8.612 1.00 89.06 126 ALA A N 1
ATOM 941 C CA . ALA A 1 126 ? -13.344 2.901 8.252 1.00 89.06 126 ALA A CA 1
ATOM 942 C C . ALA A 1 126 ? -14.485 1.920 7.931 1.00 89.06 126 ALA A C 1
ATOM 944 O O . ALA A 1 126 ? -15.612 2.099 8.397 1.00 89.06 126 ALA A O 1
ATOM 945 N N . THR A 1 127 ? -14.199 0.842 7.188 1.00 88.50 127 THR A N 1
ATOM 946 C CA . THR A 1 127 ? -15.208 -0.191 6.900 1.00 88.50 127 THR A CA 1
ATOM 947 C C . THR A 1 127 ? -15.645 -0.944 8.151 1.00 88.50 127 THR A C 1
ATOM 949 O O . THR A 1 127 ? -16.819 -1.307 8.256 1.00 88.50 127 THR A O 1
ATOM 952 N N . LEU A 1 128 ? -14.732 -1.167 9.102 1.00 84.81 128 LEU A N 1
ATOM 953 C CA . LEU A 1 128 ? -15.064 -1.758 10.393 1.00 84.81 128 LEU A CA 1
ATOM 954 C C . LEU A 1 128 ? -16.007 -0.842 11.165 1.00 84.81 128 LEU A C 1
ATOM 956 O O . LEU A 1 128 ? -17.090 -1.302 11.508 1.00 84.81 128 LEU A O 1
ATOM 960 N N . HIS A 1 129 ? -15.656 0.438 11.326 1.00 84.19 129 HIS A N 1
ATOM 961 C CA . HIS A 1 129 ? -16.476 1.443 12.007 1.00 84.19 129 HIS A CA 1
ATOM 962 C C . HIS A 1 129 ? -17.888 1.552 11.411 1.00 84.19 129 HIS A C 1
ATOM 964 O O . HIS A 1 129 ? -18.870 1.519 12.149 1.00 84.19 129 HIS A O 1
ATOM 970 N N . TRP A 1 130 ? -18.000 1.608 10.078 1.00 81.50 130 TRP A N 1
ATOM 971 C CA . TRP A 1 130 ? -19.292 1.712 9.392 1.00 81.50 130 TRP A CA 1
ATOM 972 C C . TRP A 1 130 ? -20.173 0.475 9.592 1.00 81.50 130 TRP A C 1
ATOM 974 O O . TRP A 1 130 ? -21.383 0.585 9.772 1.00 81.50 130 TRP A O 1
ATOM 984 N N . ARG A 1 131 ? -19.588 -0.729 9.530 1.00 79.06 131 ARG A N 1
ATOM 985 C CA . ARG A 1 131 ? -20.357 -1.981 9.627 1.00 79.06 131 ARG A CA 1
ATOM 986 C C . ARG A 1 131 ? -20.710 -2.347 11.062 1.00 79.06 131 ARG A C 1
ATOM 988 O O . ARG A 1 131 ? -21.735 -2.991 11.274 1.00 79.06 131 ARG A O 1
ATOM 995 N N . ARG A 1 132 ? -19.854 -2.002 12.024 1.00 67.75 132 ARG A N 1
ATOM 996 C CA . ARG A 1 132 ? -20.078 -2.163 13.463 1.00 67.75 132 ARG A CA 1
ATOM 997 C C . ARG A 1 132 ? -19.297 -1.068 14.196 1.00 67.75 132 ARG A C 1
ATOM 999 O O . ARG A 1 132 ? -18.077 -1.045 14.057 1.00 67.75 132 ARG A O 1
ATOM 1006 N N . PRO A 1 133 ? -19.932 -0.222 15.021 1.00 64.69 133 PRO A N 1
ATOM 1007 C CA . PRO A 1 133 ? -19.251 0.856 15.737 1.00 64.69 133 PRO A CA 1
ATOM 1008 C C . PRO A 1 133 ? -18.422 0.312 16.918 1.00 64.69 133 PRO A C 1
ATOM 1010 O O . PRO A 1 133 ? -18.691 0.603 18.075 1.00 64.69 133 PRO A O 1
ATOM 1013 N N . ALA A 1 134 ? -17.425 -0.525 16.622 1.00 62.44 134 ALA A N 1
ATOM 1014 C CA . ALA A 1 134 ? -16.423 -1.024 17.562 1.00 62.44 134 ALA A CA 1
ATOM 1015 C C . ALA A 1 134 ? -15.227 -0.064 17.702 1.00 62.44 134 ALA A C 1
ATOM 1017 O O . ALA A 1 134 ? -14.367 -0.290 18.538 1.00 62.44 134 ALA A O 1
ATOM 1018 N N . LEU A 1 135 ? -15.175 0.975 16.861 1.00 69.12 135 LEU A N 1
ATOM 1019 C CA . LEU A 1 135 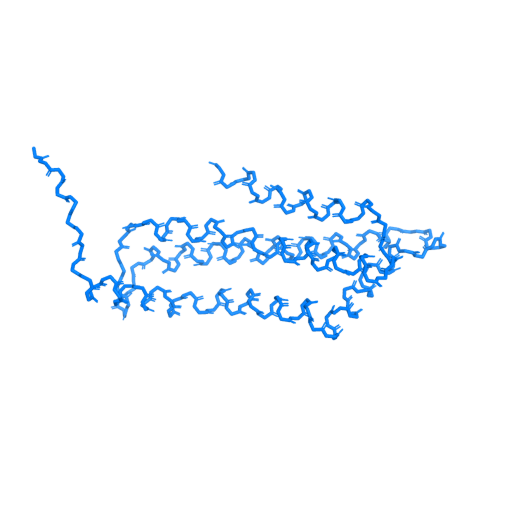? -14.126 1.991 16.802 1.00 69.12 135 LEU A CA 1
ATOM 1020 C C . LEU A 1 135 ? -14.716 3.360 17.116 1.00 69.12 135 LEU A C 1
ATOM 1022 O O . LEU A 1 135 ? -15.808 3.681 16.629 1.00 69.12 135 LEU A O 1
ATOM 1026 N N . GLN A 1 136 ? -13.969 4.198 17.829 1.00 76.88 136 GLN A N 1
ATOM 1027 C CA . GLN A 1 136 ? -14.322 5.605 17.988 1.00 76.88 136 GLN A CA 1
ATOM 1028 C C . GLN A 1 136 ? -14.007 6.389 16.707 1.00 76.88 136 GLN A C 1
ATOM 1030 O O . GLN A 1 136 ? -13.026 6.129 16.011 1.00 76.88 136 GLN A O 1
ATOM 1035 N N . GLN A 1 137 ? -14.792 7.431 16.421 1.00 80.94 137 GLN A N 1
ATOM 1036 C CA . GLN A 1 137 ? -14.567 8.303 15.258 1.00 80.94 137 GLN A CA 1
ATOM 1037 C C . GLN A 1 137 ? -13.155 8.927 15.247 1.00 80.94 137 GLN A C 1
ATOM 1039 O O . GLN A 1 137 ? -12.580 9.153 14.182 1.00 80.94 137 GLN A O 1
ATOM 1044 N N . ARG A 1 138 ? -12.570 9.160 16.431 1.00 81.56 138 ARG A N 1
ATOM 1045 C CA . ARG A 1 138 ? -11.200 9.673 16.594 1.00 81.56 138 ARG A CA 1
ATOM 1046 C C . ARG A 1 138 ? -10.139 8.710 16.056 1.00 81.56 138 ARG A C 1
ATOM 1048 O O . ARG A 1 138 ? -9.204 9.154 15.404 1.00 81.56 138 ARG A O 1
ATOM 1055 N N . GLU A 1 139 ? -10.289 7.408 16.272 1.00 81.31 139 GLU A N 1
ATOM 1056 C CA . GLU A 1 139 ? -9.321 6.393 15.825 1.00 81.31 139 GLU A CA 1
ATOM 1057 C C . GLU A 1 139 ? -9.288 6.300 14.299 1.00 81.31 139 GLU A C 1
ATOM 1059 O O . GLU A 1 139 ? -8.219 6.280 13.688 1.00 81.31 139 GLU A O 1
ATOM 1064 N N . VAL A 1 140 ? -10.471 6.334 13.676 1.00 86.31 140 VAL A N 1
ATOM 1065 C CA . VAL A 1 140 ? -10.609 6.386 12.216 1.00 86.31 140 VAL A CA 1
ATOM 1066 C C . VAL A 1 140 ? -9.961 7.658 11.669 1.00 86.31 140 VAL A C 1
ATOM 1068 O O . VAL A 1 140 ? -9.198 7.595 10.706 1.00 86.31 140 VAL A O 1
ATOM 1071 N N . PHE A 1 141 ? -10.199 8.806 12.311 1.00 89.44 141 PHE A N 1
ATOM 1072 C CA . PHE A 1 141 ? -9.552 10.064 11.941 1.00 89.44 141 PHE A CA 1
ATOM 1073 C C . PHE A 1 141 ? -8.020 9.977 12.035 1.00 89.44 141 PHE A C 1
ATOM 1075 O O . PHE A 1 141 ? -7.337 10.367 11.090 1.00 89.44 141 PHE A O 1
ATOM 1082 N N . HIS A 1 142 ? -7.470 9.422 13.119 1.00 88.50 142 HIS A N 1
ATOM 1083 C CA . HIS A 1 142 ? -6.023 9.250 13.277 1.00 88.50 142 HIS A CA 1
ATOM 1084 C C . HIS A 1 142 ? -5.420 8.343 12.199 1.00 88.50 142 HIS A C 1
ATOM 1086 O O . HIS A 1 142 ? -4.355 8.661 11.672 1.00 88.50 142 HIS A O 1
ATOM 1092 N N . ALA A 1 143 ? -6.108 7.267 11.811 1.00 89.62 143 ALA A N 1
ATOM 1093 C CA . ALA A 1 143 ? -5.655 6.399 10.727 1.00 89.62 143 ALA A CA 1
ATOM 1094 C C . ALA A 1 143 ? -5.614 7.125 9.369 1.00 89.62 143 ALA A C 1
ATOM 1096 O O . ALA A 1 143 ? -4.646 6.983 8.620 1.00 89.62 143 ALA A O 1
ATOM 1097 N N . PHE A 1 144 ? -6.617 7.954 9.059 1.00 92.75 144 PHE A N 1
ATOM 1098 C CA . PHE A 1 144 ? -6.596 8.779 7.845 1.00 92.75 144 PHE A CA 1
ATOM 1099 C C . PHE A 1 144 ? -5.541 9.885 7.899 1.00 92.75 144 PHE A C 1
ATOM 1101 O O . PHE A 1 144 ? -4.858 10.111 6.902 1.00 92.75 144 PHE A O 1
ATOM 1108 N N . ALA A 1 145 ? -5.362 10.543 9.046 1.00 92.00 145 ALA A N 1
ATOM 1109 C CA . ALA A 1 145 ? -4.312 11.542 9.235 1.00 92.00 145 ALA A CA 1
ATOM 1110 C C . ALA A 1 145 ? -2.914 10.927 9.051 1.00 92.00 145 ALA A C 1
ATOM 1112 O O . ALA A 1 145 ? -2.058 11.513 8.388 1.00 92.00 145 ALA A O 1
ATOM 1113 N N . TRP A 1 146 ? -2.708 9.709 9.559 1.00 91.75 146 TRP A N 1
ATOM 1114 C CA . TRP A 1 146 ? -1.489 8.935 9.344 1.00 91.75 146 TRP A CA 1
ATOM 1115 C C . TRP A 1 146 ? -1.248 8.648 7.859 1.00 91.75 146 TRP A C 1
ATOM 1117 O O . TRP A 1 146 ? -0.174 8.947 7.335 1.00 91.75 146 TRP A O 1
ATOM 1127 N N . ALA A 1 147 ? -2.262 8.143 7.148 1.00 91.31 147 ALA A N 1
ATOM 1128 C CA . ALA A 1 147 ? -2.171 7.901 5.710 1.00 91.31 147 ALA A CA 1
ATOM 1129 C C . ALA A 1 147 ? -1.894 9.192 4.915 1.00 91.31 147 ALA A C 1
ATOM 1131 O O . ALA A 1 147 ? -1.077 9.186 3.994 1.00 91.31 147 ALA A O 1
ATOM 1132 N N . ALA A 1 148 ? -2.506 10.316 5.301 1.00 89.06 148 ALA A N 1
ATOM 1133 C CA . ALA A 1 148 ? -2.272 11.621 4.687 1.00 89.06 148 ALA A CA 1
ATOM 1134 C C . ALA A 1 148 ? -0.835 12.132 4.901 1.00 89.06 148 ALA A C 1
ATOM 1136 O O . ALA A 1 148 ? -0.253 12.710 3.983 1.00 89.06 148 ALA A O 1
ATOM 1137 N N . GLY A 1 149 ? -0.210 11.855 6.052 1.00 87.00 149 GLY A N 1
ATOM 1138 C CA . GLY A 1 149 ? 1.210 12.155 6.284 1.00 87.00 149 GLY A CA 1
ATOM 1139 C C . GLY A 1 149 ? 2.134 11.486 5.255 1.00 87.00 149 GLY A C 1
ATOM 1140 O O . GLY A 1 149 ? 3.095 12.089 4.772 1.00 87.00 149 GLY A O 1
ATOM 1141 N N . PHE A 1 150 ? 1.782 10.274 4.816 1.00 84.12 150 PHE A N 1
ATOM 1142 C CA . PHE A 1 150 ? 2.474 9.560 3.739 1.00 84.12 150 PHE A CA 1
ATOM 1143 C C . PHE A 1 150 ? 2.173 10.096 2.336 1.00 84.12 150 PHE A C 1
ATOM 1145 O O . PHE A 1 150 ? 2.886 9.736 1.401 1.00 84.12 150 PHE A O 1
ATOM 1152 N N . VAL A 1 151 ? 1.178 10.961 2.158 1.00 76.44 151 VAL A N 1
ATOM 1153 C CA . VAL A 1 151 ? 0.992 11.732 0.920 1.00 76.44 151 VAL A CA 1
ATOM 1154 C C . VAL A 1 151 ? 1.832 13.008 0.976 1.00 76.44 151 VAL A C 1
ATOM 1156 O O . VAL A 1 151 ? 2.544 13.311 0.024 1.00 76.44 151 VAL A O 1
ATOM 1159 N N . ALA A 1 152 ? 1.835 13.702 2.118 1.00 67.88 152 ALA A N 1
ATOM 1160 C CA . ALA A 1 152 ? 2.568 14.955 2.310 1.00 67.88 152 ALA A CA 1
ATOM 1161 C C . ALA A 1 152 ? 4.087 14.803 2.126 1.00 67.88 152 ALA A C 1
ATOM 1163 O O . ALA A 1 152 ? 4.720 15.650 1.512 1.00 67.88 152 ALA A O 1
ATOM 1164 N N . LEU A 1 153 ? 4.672 13.686 2.567 1.00 62.34 153 LEU A N 1
ATOM 1165 C CA . LEU A 1 153 ? 6.100 13.407 2.371 1.00 62.34 153 LEU A CA 1
ATOM 1166 C C . LEU A 1 153 ? 6.484 13.159 0.887 1.00 62.34 153 LEU A C 1
ATOM 1168 O O . LEU A 1 153 ? 7.632 12.818 0.617 1.00 62.34 153 LEU A O 1
ATOM 1172 N N . ALA A 1 154 ? 5.504 13.059 -0.034 1.00 53.59 154 ALA A N 1
ATOM 1173 C CA . ALA A 1 154 ? 5.665 12.514 -1.403 1.00 53.59 154 ALA A CA 1
ATOM 1174 C C . ALA A 1 154 ? 5.767 13.612 -2.461 1.00 53.59 154 ALA A C 1
ATOM 1176 O O . ALA A 1 154 ? 6.198 13.322 -3.583 1.00 53.59 154 ALA A O 1
ATOM 1177 N N . ALA A 1 155 ? 5.314 14.809 -2.085 1.00 47.06 155 ALA A N 1
ATOM 1178 C CA . ALA A 1 155 ? 5.562 16.065 -2.770 1.00 47.06 155 ALA A CA 1
ATOM 1179 C C . ALA A 1 155 ? 7.022 16.483 -2.552 1.00 47.06 155 ALA A C 1
ATOM 1181 O O . ALA A 1 155 ? 7.624 16.958 -3.538 1.00 47.06 155 ALA A O 1
#

Sequence (155 aa):
MSPHDDARPLPHAWADALRGGVRLMFPLASLLLLIGLIYSAQGRDVLRALVSDAAIPQAAGDHAYAGLIFLLAASAALSLSVWYASRWLLTAQMAALPLPAAGPWQTWLPRVLRFAAPLAIALGLATLHWRRPALQQREVFHAFAWAAGFVALAA

Radius of gyration: 19.68 Å; chains: 1; bounding box: 43×33×64 Å